Protein AF-A0A2K6F353-F1 (afdb_monomer_lite)

Organism: Propithecus coquereli (NCBI:txid379532)

Secondary structure (DSSP, 8-state):
--------HHHHHHHHTT------BTTTTBTHHHHHHHHHHHHHHHHHHHHHHHHHTT----TT-----------S-S---------

InterPro domains:
  IPR001806 Small GTPase [PF00071] (12-44)
  IPR027417 P-loop containing nucleoside triphosphate hydrolase [G3DSA:3.40.50.300] (4-84)
  IPR027417 P-loop containing nucleoside triphosphate hydrolase [SSF52540] (12-78)
  IPR050209 Membrane trafficking Rab GTPases [PTHR47979] (12-75)

Foldseek 3Di:
DDDPPPPDVVVVVCVVVVHDDDDADPVVGRCVVVVVVVVVVVVCVVVVVVVVVVVVVPCPPPPPDPDDDDDDDDDPDDDDDDPDDDD

Sequence (87 aa):
VGNTQSEYPSVSFAEKNGLSFIETSALDSTNVEAAFQTILTEIYRIVSQKQMSDRRGNDLSPSNNVVPIHVPPTTENKPKVQCCLNV

Radius of gyration: 28.85 Å; chains: 1; bounding box: 80×27×56 Å

Structure (mmCIF, N/CA/C/O backbone):
data_AF-A0A2K6F353-F1
#
_entry.id   AF-A0A2K6F353-F1
#
loop_
_atom_site.group_PDB
_atom_site.id
_atom_site.type_symbol
_atom_site.label_atom_id
_atom_site.label_alt_id
_atom_site.label_comp_id
_atom_site.label_asym_id
_atom_site.label_entity_id
_atom_site.label_seq_id
_atom_site.pdbx_PDB_ins_code
_atom_site.Cartn_x
_atom_site.Cartn_y
_atom_site.Cartn_z
_atom_site.occupancy
_atom_site.B_iso_or_equiv
_atom_site.auth_seq_id
_atom_site.auth_comp_id
_atom_site.auth_asym_id
_atom_site.auth_atom_id
_atom_site.pdbx_PDB_model_num
ATOM 1 N N . VAL A 1 1 ? 24.320 -19.081 7.585 1.00 45.44 1 VAL A N 1
ATOM 2 C CA . VAL A 1 1 ? 22.896 -18.689 7.685 1.00 45.44 1 VAL A CA 1
ATOM 3 C C . VAL A 1 1 ? 22.844 -17.442 8.551 1.00 45.44 1 VAL A C 1
ATOM 5 O O . VAL A 1 1 ? 23.053 -17.552 9.749 1.00 45.44 1 VAL A O 1
ATOM 8 N N . GLY A 1 2 ? 22.739 -16.261 7.942 1.00 43.81 2 GLY A N 1
ATOM 9 C CA . GLY A 1 2 ? 22.851 -14.979 8.641 1.00 43.81 2 GLY A CA 1
ATOM 10 C C . GLY A 1 2 ? 22.277 -13.859 7.781 1.00 43.81 2 GLY A C 1
ATOM 11 O O . GLY A 1 2 ? 22.942 -13.396 6.867 1.00 43.81 2 GLY A O 1
ATOM 12 N N . ASN A 1 3 ? 21.010 -13.552 8.052 1.00 45.56 3 ASN A N 1
ATOM 13 C CA . ASN A 1 3 ? 20.219 -12.362 7.724 1.00 45.56 3 ASN A CA 1
ATOM 14 C C . ASN A 1 3 ? 20.720 -11.455 6.588 1.00 45.56 3 ASN A C 1
ATOM 16 O O . ASN A 1 3 ? 21.500 -10.529 6.795 1.00 45.56 3 ASN A O 1
ATOM 20 N N . THR A 1 4 ? 20.142 -11.653 5.406 1.00 49.41 4 THR A N 1
ATOM 21 C CA . THR A 1 4 ? 20.054 -10.654 4.340 1.00 49.41 4 THR A CA 1
ATOM 22 C C . THR A 1 4 ? 19.076 -9.558 4.782 1.00 49.41 4 THR A C 1
ATOM 24 O O . THR A 1 4 ? 17.902 -9.578 4.424 1.00 49.41 4 THR A O 1
ATOM 27 N N . GLN A 1 5 ? 19.525 -8.607 5.608 1.00 51.94 5 GLN A N 1
ATOM 28 C CA . GLN A 1 5 ? 18.802 -7.342 5.745 1.00 51.94 5 GLN A CA 1
ATOM 29 C C . GLN A 1 5 ? 19.070 -6.566 4.453 1.00 51.94 5 GLN A C 1
ATOM 31 O O . GLN A 1 5 ? 20.144 -6.007 4.254 1.00 51.94 5 GLN A O 1
ATOM 36 N N . SER A 1 6 ? 18.119 -6.638 3.529 1.00 53.69 6 SER A N 1
ATOM 37 C CA . SER A 1 6 ? 18.090 -5.878 2.285 1.00 53.69 6 SER A CA 1
ATOM 38 C C . SER A 1 6 ? 18.305 -4.386 2.565 1.00 53.69 6 SER A C 1
ATOM 40 O O . SER A 1 6 ? 17.439 -3.723 3.138 1.00 53.69 6 SER A O 1
ATOM 42 N N . GLU A 1 7 ? 19.468 -3.868 2.182 1.00 55.31 7 GLU A N 1
ATOM 43 C CA . GLU A 1 7 ? 19.886 -2.478 2.361 1.00 55.31 7 GLU A CA 1
ATOM 44 C C . GLU A 1 7 ? 19.184 -1.570 1.338 1.00 55.31 7 GLU A C 1
ATOM 46 O O . GLU A 1 7 ? 19.786 -1.098 0.381 1.00 55.31 7 GLU A O 1
ATOM 51 N N . TYR A 1 8 ? 17.886 -1.325 1.523 1.00 66.94 8 TYR A N 1
ATOM 52 C CA . TYR A 1 8 ? 17.227 -0.181 0.898 1.00 66.94 8 TYR A CA 1
ATOM 53 C C . TYR A 1 8 ? 16.884 0.832 1.994 1.00 66.94 8 TYR A C 1
ATOM 55 O O . TYR A 1 8 ? 16.096 0.519 2.894 1.00 66.94 8 TYR A O 1
ATOM 63 N N . PRO A 1 9 ? 17.462 2.050 1.958 1.00 85.38 9 PRO A N 1
ATOM 64 C CA . PRO A 1 9 ? 17.257 3.055 3.002 1.00 85.38 9 PRO A CA 1
ATOM 65 C C . PRO A 1 9 ? 15.777 3.413 3.186 1.00 85.38 9 PRO A C 1
ATOM 67 O O . PRO A 1 9 ? 15.371 3.786 4.285 1.00 85.38 9 PRO A O 1
ATOM 70 N N . SER A 1 10 ? 14.960 3.243 2.143 1.00 87.00 10 SER A N 1
ATOM 71 C CA . SER A 1 10 ? 13.515 3.460 2.178 1.00 87.00 10 SER A CA 1
ATOM 72 C C . SER A 1 10 ? 12.777 2.500 3.116 1.00 87.00 10 SER A C 1
ATOM 74 O O . SER A 1 10 ? 11.913 2.952 3.861 1.00 87.00 10 SER A O 1
ATOM 76 N N . VAL A 1 11 ? 13.138 1.211 3.136 1.00 90.75 11 VAL A N 1
ATOM 77 C CA . VAL A 1 11 ? 12.506 0.201 4.005 1.00 90.75 11 VAL A CA 1
ATOM 78 C C . VAL A 1 11 ? 12.806 0.523 5.465 1.00 90.75 11 VAL A C 1
ATOM 80 O O . VAL A 1 11 ? 11.889 0.677 6.268 1.00 90.75 11 VAL A O 1
ATOM 83 N N . SER A 1 12 ? 14.085 0.744 5.792 1.00 91.00 12 SER A N 1
ATOM 84 C CA . SER A 1 12 ? 14.491 1.106 7.155 1.00 91.00 12 SER A CA 1
ATOM 85 C C . SER A 1 12 ? 13.870 2.429 7.611 1.00 91.00 12 SER A C 1
ATOM 87 O O . SER A 1 12 ? 13.476 2.562 8.769 1.00 91.00 12 SER A O 1
ATOM 89 N N . PHE A 1 13 ? 13.774 3.423 6.723 1.00 93.06 13 PHE A N 1
ATOM 90 C CA . PHE A 1 13 ? 13.119 4.691 7.037 1.00 93.06 13 PHE A CA 1
ATOM 91 C C . PHE A 1 13 ? 11.624 4.499 7.307 1.00 93.06 13 PHE A C 1
ATOM 93 O O . PHE A 1 13 ? 11.108 5.072 8.265 1.00 93.06 13 PHE A O 1
ATOM 100 N N . ALA A 1 14 ? 10.936 3.690 6.502 1.00 95.25 14 ALA A N 1
ATOM 101 C CA . ALA A 1 14 ? 9.517 3.428 6.684 1.00 95.25 14 ALA A CA 1
ATOM 102 C C . ALA A 1 14 ? 9.242 2.728 8.022 1.00 95.25 14 ALA A C 1
ATOM 104 O O . ALA A 1 14 ? 8.438 3.224 8.809 1.00 95.25 14 ALA A O 1
ATOM 105 N N . GLU A 1 15 ? 9.999 1.675 8.344 1.00 92.81 15 GLU A N 1
ATOM 106 C CA . GLU A 1 15 ? 9.903 0.966 9.626 1.00 92.81 15 GLU A CA 1
ATOM 107 C C . GLU A 1 15 ? 10.140 1.900 10.820 1.00 92.81 15 GLU A C 1
ATOM 109 O O . GLU A 1 15 ? 9.344 1.930 11.760 1.00 92.81 15 GLU A O 1
ATOM 114 N N . LYS A 1 16 ? 11.197 2.723 10.765 1.00 95.94 16 LYS A N 1
ATOM 115 C CA . LYS A 1 16 ? 11.535 3.676 11.836 1.00 95.94 16 LYS A CA 1
ATOM 116 C C . LYS A 1 16 ? 10.456 4.731 12.075 1.00 95.94 16 LYS A C 1
ATOM 118 O O . LYS A 1 16 ? 10.339 5.217 13.195 1.00 95.94 16 LYS A O 1
ATOM 123 N N . ASN A 1 17 ? 9.695 5.099 11.045 1.00 96.44 17 ASN A N 1
ATOM 124 C CA . ASN A 1 17 ? 8.667 6.138 11.123 1.00 96.44 17 ASN A CA 1
ATOM 125 C C . ASN A 1 17 ? 7.236 5.575 11.194 1.00 96.44 17 ASN A C 1
ATOM 127 O O . ASN A 1 17 ? 6.282 6.349 11.147 1.00 96.44 17 ASN A O 1
ATOM 131 N N . GLY A 1 18 ? 7.065 4.251 11.293 1.00 93.81 18 GLY A N 1
ATOM 132 C CA . GLY A 1 18 ? 5.742 3.617 11.301 1.00 93.81 18 GLY A CA 1
ATOM 133 C C . GLY A 1 18 ? 4.968 3.792 9.989 1.00 93.81 18 GLY A C 1
ATOM 134 O O . GLY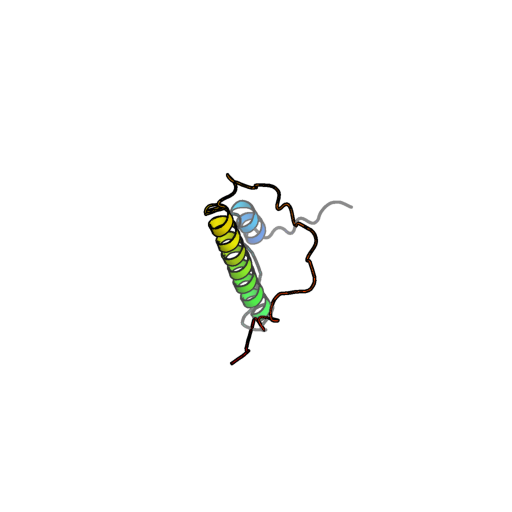 A 1 18 ? 3.739 3.820 9.994 1.00 93.81 18 GLY A O 1
ATOM 135 N N . LEU A 1 19 ? 5.678 3.948 8.870 1.00 94.69 19 LEU A N 1
ATOM 136 C CA . LEU A 1 19 ? 5.102 4.069 7.534 1.00 94.69 19 LEU A CA 1
ATOM 137 C C . LEU A 1 19 ? 5.091 2.706 6.838 1.00 94.69 19 LEU A C 1
ATOM 139 O O . LEU A 1 19 ? 5.973 1.874 7.042 1.00 94.69 19 LEU A O 1
ATOM 143 N N . SER A 1 20 ? 4.110 2.497 5.964 1.00 92.38 20 SER A N 1
ATOM 144 C CA . SER A 1 20 ? 4.131 1.372 5.025 1.00 92.38 20 SER A CA 1
ATOM 145 C C . SER A 1 20 ? 5.055 1.684 3.846 1.00 92.38 20 SER A C 1
ATOM 147 O O . SER A 1 20 ? 5.113 2.826 3.391 1.00 92.38 20 SER A O 1
ATOM 149 N N . PHE A 1 21 ? 5.749 0.671 3.327 1.00 95.06 21 PHE A N 1
ATOM 150 C CA . PHE A 1 21 ? 6.586 0.785 2.133 1.00 95.06 21 PHE A CA 1
ATOM 151 C C . PHE A 1 21 ? 6.222 -0.297 1.119 1.00 95.06 21 PHE A C 1
ATOM 153 O O . PHE A 1 21 ? 6.076 -1.464 1.475 1.00 95.06 21 PHE A O 1
ATOM 160 N N . ILE A 1 22 ? 6.110 0.099 -0.148 1.00 95.69 22 ILE A N 1
ATOM 161 C CA . ILE A 1 22 ? 5.969 -0.804 -1.286 1.00 95.69 22 ILE A CA 1
ATOM 162 C C . ILE A 1 22 ? 6.667 -0.176 -2.491 1.00 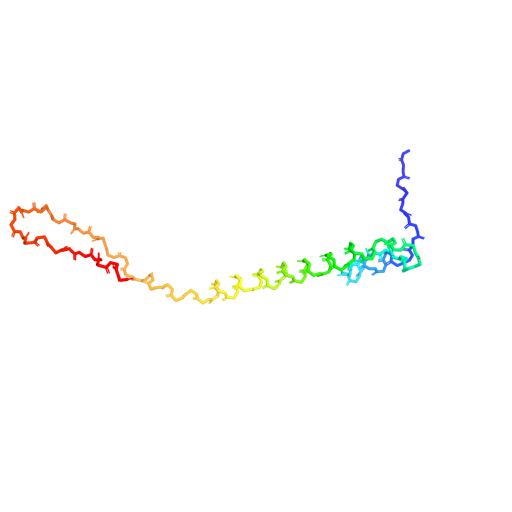95.69 22 ILE A C 1
ATOM 164 O O . ILE A 1 22 ? 6.412 0.977 -2.842 1.00 95.69 22 ILE A O 1
ATOM 168 N N . GLU A 1 23 ? 7.583 -0.916 -3.105 1.00 95.06 23 GLU A N 1
ATOM 169 C CA . GLU A 1 23 ? 8.223 -0.484 -4.344 1.00 95.06 23 GLU A CA 1
ATOM 170 C C . GLU A 1 23 ? 7.275 -0.744 -5.513 1.00 95.06 23 GLU A C 1
ATOM 172 O O . GLU A 1 23 ? 6.722 -1.838 -5.640 1.00 95.06 23 GLU A O 1
ATOM 177 N N . THR A 1 24 ? 7.070 0.269 -6.353 1.00 96.94 24 THR A N 1
ATOM 178 C CA . THR A 1 24 ? 6.154 0.208 -7.493 1.00 96.94 24 THR A CA 1
ATOM 179 C C . THR A 1 24 ? 6.850 0.703 -8.745 1.00 96.94 24 THR A C 1
ATOM 181 O O . THR A 1 24 ? 7.694 1.598 -8.689 1.00 96.94 24 THR A O 1
ATOM 184 N N . SER A 1 25 ? 6.467 0.147 -9.887 1.00 97.62 25 SER A N 1
ATOM 185 C CA . SER A 1 25 ? 6.870 0.665 -11.185 1.00 97.62 25 SER A CA 1
ATOM 186 C C . SER A 1 25 ? 5.621 0.878 -12.029 1.00 97.62 25 SER A C 1
ATOM 188 O O . SER A 1 25 ? 4.895 -0.050 -12.375 1.00 97.62 25 SER A O 1
ATOM 190 N N . ALA A 1 26 ? 5.351 2.143 -12.350 1.00 96.81 26 ALA A N 1
ATOM 191 C CA . ALA A 1 26 ? 4.245 2.509 -13.231 1.00 96.81 26 ALA A CA 1
ATOM 192 C C . ALA A 1 26 ? 4.497 2.069 -14.683 1.00 96.81 26 ALA A C 1
ATOM 194 O O . ALA A 1 26 ? 3.546 1.883 -15.436 1.00 96.81 26 ALA A O 1
ATOM 195 N N . LEU A 1 27 ? 5.766 1.892 -15.069 1.00 97.50 27 LEU A N 1
ATOM 196 C CA . LEU A 1 27 ? 6.162 1.515 -16.425 1.00 97.50 27 LEU A CA 1
ATOM 197 C C . LEU A 1 27 ? 5.681 0.106 -16.794 1.00 97.50 27 LEU A C 1
ATOM 199 O O . LEU A 1 27 ? 5.195 -0.106 -17.900 1.00 97.50 27 LEU A O 1
ATOM 203 N N . ASP A 1 28 ? 5.817 -0.841 -15.870 1.00 97.62 28 ASP A N 1
ATOM 204 C CA . ASP A 1 28 ? 5.461 -2.254 -16.055 1.00 97.62 28 ASP A CA 1
ATOM 205 C C . ASP A 1 28 ? 4.283 -2.694 -15.168 1.00 97.62 28 ASP A C 1
ATOM 207 O O . ASP A 1 28 ? 3.934 -3.870 -15.131 1.00 97.62 28 ASP A O 1
ATOM 211 N N . SER A 1 29 ? 3.633 -1.744 -14.487 1.00 97.31 29 SER A N 1
ATOM 212 C CA . SER A 1 29 ? 2.522 -1.971 -13.550 1.00 97.31 29 SER A CA 1
ATOM 213 C C . SER A 1 29 ? 2.873 -2.823 -12.324 1.00 97.31 29 SER A C 1
ATOM 215 O O . SER A 1 29 ? 1.972 -3.279 -11.611 1.00 97.31 29 SER A O 1
ATOM 217 N N . THR A 1 30 ? 4.160 -3.013 -12.025 1.00 97.94 30 THR A N 1
ATOM 218 C CA . THR A 1 30 ? 4.594 -3.772 -10.851 1.00 97.94 30 THR A CA 1
ATOM 219 C C . THR A 1 30 ? 4.087 -3.109 -9.572 1.00 97.94 30 THR A C 1
ATOM 221 O O . THR A 1 30 ? 4.362 -1.937 -9.303 1.00 97.94 30 THR A O 1
ATOM 224 N N . ASN A 1 31 ? 3.348 -3.883 -8.771 1.00 97.06 31 ASN A N 1
ATOM 225 C CA . ASN A 1 31 ? 2.825 -3.529 -7.446 1.00 97.06 31 ASN A CA 1
ATOM 226 C C . ASN A 1 31 ? 1.898 -2.302 -7.371 1.00 97.06 31 ASN A C 1
ATOM 228 O O . ASN A 1 31 ? 1.514 -1.921 -6.267 1.00 97.06 31 ASN A O 1
ATOM 232 N N . VAL A 1 32 ? 1.490 -1.702 -8.494 1.00 98.25 32 VAL A N 1
ATOM 233 C CA . VAL A 1 32 ? 0.623 -0.508 -8.490 1.00 98.25 32 VAL A CA 1
ATOM 234 C C . VAL A 1 32 ? -0.724 -0.817 -7.833 1.00 98.25 32 VAL A C 1
ATOM 236 O O . VAL A 1 32 ? -1.098 -0.170 -6.858 1.00 98.25 32 VAL A O 1
ATOM 239 N N . GLU A 1 33 ? -1.421 -1.854 -8.302 1.00 98.00 33 GLU A N 1
ATOM 240 C CA . GLU A 1 33 ? -2.714 -2.273 -7.740 1.00 98.00 33 GLU A CA 1
ATOM 241 C C . GLU A 1 33 ? -2.582 -2.702 -6.269 1.00 98.00 33 GLU A C 1
ATOM 243 O O . GLU A 1 33 ? -3.356 -2.280 -5.409 1.00 98.00 33 GLU A O 1
ATOM 248 N N . ALA A 1 34 ? -1.546 -3.484 -5.957 1.00 97.94 34 ALA A N 1
ATOM 249 C CA . ALA A 1 34 ? -1.271 -3.936 -4.596 1.00 97.94 34 ALA A CA 1
ATOM 250 C C . ALA A 1 34 ? -1.034 -2.758 -3.635 1.00 97.94 34 ALA A C 1
ATOM 252 O O . ALA A 1 34 ? -1.499 -2.801 -2.494 1.00 97.94 34 ALA A O 1
ATOM 253 N N . ALA A 1 35 ? -0.367 -1.690 -4.086 1.00 97.62 35 ALA A N 1
ATOM 254 C CA . ALA A 1 35 ? -0.134 -0.495 -3.282 1.00 97.62 35 ALA A CA 1
ATOM 255 C C . ALA A 1 35 ? -1.451 0.194 -2.899 1.00 97.62 35 ALA A C 1
ATOM 257 O O . ALA A 1 35 ? -1.662 0.497 -1.721 1.00 97.62 35 ALA A O 1
ATOM 258 N N . PHE A 1 36 ? -2.363 0.376 -3.862 1.00 98.00 36 PHE A N 1
ATOM 259 C CA . PHE A 1 36 ? -3.682 0.965 -3.607 1.00 98.00 36 PHE A CA 1
ATOM 260 C C . PHE A 1 36 ? -4.542 0.089 -2.693 1.00 98.00 36 PHE A C 1
ATOM 262 O O . PHE A 1 36 ? -5.120 0.589 -1.727 1.00 98.00 36 PHE A O 1
ATOM 269 N N . GLN A 1 37 ? -4.593 -1.221 -2.939 1.00 98.38 37 GLN A N 1
ATOM 270 C CA . GLN A 1 37 ? -5.349 -2.138 -2.084 1.00 98.38 37 GLN A CA 1
ATOM 271 C C . GLN A 1 37 ? -4.817 -2.144 -0.648 1.00 98.38 37 GLN A C 1
ATOM 273 O O . GLN A 1 37 ? -5.606 -2.100 0.298 1.00 98.38 37 GLN A O 1
ATOM 278 N N . THR A 1 38 ? -3.494 -2.136 -0.478 1.00 97.12 38 THR A N 1
ATOM 279 C CA . THR A 1 38 ? -2.850 -2.133 0.841 1.00 97.12 38 THR A CA 1
ATOM 280 C C . THR A 1 38 ? -3.216 -0.879 1.629 1.00 97.12 38 THR A C 1
ATOM 282 O O . THR A 1 38 ? -3.708 -0.987 2.753 1.00 97.12 38 THR A O 1
ATOM 285 N N . ILE A 1 39 ? -3.044 0.312 1.041 1.00 97.25 39 ILE A N 1
ATOM 286 C CA . ILE A 1 39 ? -3.303 1.563 1.765 1.00 97.25 39 ILE A CA 1
ATOM 287 C C . ILE A 1 39 ? -4.789 1.742 2.098 1.00 97.25 39 ILE A C 1
ATOM 289 O O . ILE A 1 39 ? -5.124 2.143 3.212 1.00 97.25 39 ILE A O 1
ATOM 293 N N . LEU A 1 40 ? -5.696 1.390 1.180 1.00 98.19 40 LEU A N 1
ATOM 294 C CA . LEU A 1 40 ? -7.139 1.485 1.420 1.00 98.19 40 LEU A CA 1
ATOM 295 C C . LEU A 1 40 ? -7.603 0.498 2.496 1.00 98.19 40 LEU A C 1
ATOM 297 O O . LEU A 1 40 ? -8.399 0.863 3.366 1.00 98.19 40 LEU A O 1
ATOM 301 N N . THR A 1 41 ? -7.076 -0.728 2.475 1.00 97.50 41 THR A N 1
ATOM 302 C CA . THR A 1 41 ? -7.379 -1.747 3.490 1.00 97.50 41 THR A CA 1
ATOM 303 C C . THR A 1 41 ? -6.918 -1.299 4.872 1.00 97.50 41 THR A C 1
ATOM 305 O O . THR A 1 41 ? -7.666 -1.428 5.843 1.00 97.50 41 THR A O 1
ATOM 308 N N . GLU A 1 42 ? -5.720 -0.724 4.974 1.00 96.25 42 GLU A N 1
ATOM 309 C CA . GLU A 1 42 ? -5.181 -0.276 6.257 1.00 96.25 42 GLU A CA 1
ATOM 310 C C . GLU A 1 42 ? -5.955 0.925 6.819 1.00 96.25 42 GLU A C 1
ATOM 312 O O . GLU A 1 42 ? -6.311 0.933 8.000 1.00 96.25 42 GLU A O 1
ATOM 317 N N . ILE A 1 43 ? -6.329 1.890 5.969 1.00 96.31 43 ILE A N 1
ATOM 318 C CA . ILE A 1 43 ? -7.216 2.996 6.361 1.00 96.31 43 ILE A CA 1
ATOM 319 C C . ILE A 1 43 ? -8.541 2.447 6.900 1.00 96.31 43 ILE A C 1
ATOM 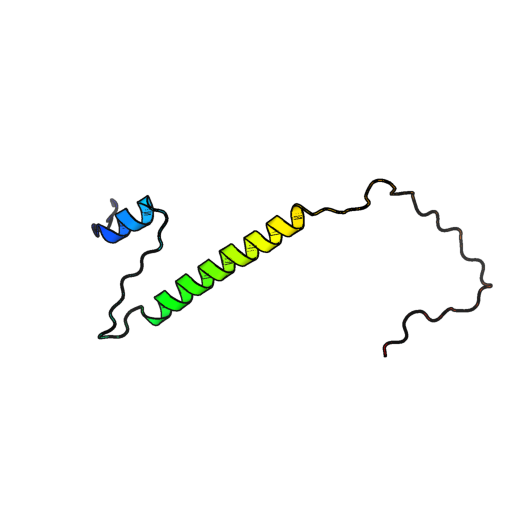321 O O . ILE A 1 43 ? -8.982 2.841 7.983 1.00 96.31 43 ILE A O 1
ATOM 325 N N . TYR A 1 44 ? -9.167 1.512 6.180 1.00 97.19 44 TYR A N 1
ATOM 326 C CA . TYR A 1 44 ? -10.422 0.904 6.614 1.00 97.19 44 TYR A CA 1
ATOM 327 C C . TYR A 1 44 ? -10.277 0.189 7.962 1.00 97.19 44 TYR A C 1
ATOM 329 O O . TYR A 1 44 ? -11.125 0.362 8.843 1.00 97.19 44 TYR A O 1
ATOM 337 N N . ARG A 1 45 ? -9.193 -0.572 8.152 1.00 96.00 45 ARG A N 1
ATOM 338 C CA . ARG A 1 45 ? -8.893 -1.285 9.399 1.00 96.00 45 ARG A CA 1
ATOM 339 C C . ARG A 1 45 ? -8.794 -0.318 10.578 1.00 96.00 45 ARG A C 1
ATOM 341 O O . ARG A 1 45 ? -9.467 -0.524 11.588 1.00 96.00 45 ARG A O 1
ATOM 348 N N . ILE A 1 46 ? -8.011 0.751 10.433 1.00 94.81 46 ILE A N 1
ATOM 349 C CA . ILE A 1 46 ? -7.797 1.763 11.478 1.00 94.81 46 ILE A CA 1
ATOM 350 C C . ILE A 1 46 ? -9.109 2.479 11.821 1.00 94.81 46 ILE A C 1
ATOM 352 O O . ILE A 1 46 ? -9.484 2.582 12.992 1.00 94.81 46 ILE A O 1
ATOM 356 N N . VAL A 1 47 ? -9.840 2.948 10.807 1.00 94.62 47 VAL A N 1
ATOM 357 C CA . VAL A 1 47 ? -11.096 3.687 10.999 1.00 94.62 47 VAL A CA 1
ATOM 358 C C . VAL A 1 47 ? -12.168 2.804 11.640 1.00 94.62 47 VAL A C 1
ATOM 360 O O . VAL A 1 47 ? -12.863 3.246 12.556 1.00 94.62 47 VAL A O 1
ATOM 363 N N . SER A 1 48 ? -12.284 1.549 11.207 1.00 92.88 48 SER A N 1
ATOM 364 C CA . SER A 1 48 ? -13.264 0.602 11.749 1.00 92.88 48 SER A CA 1
ATOM 365 C C . SER A 1 48 ? -12.972 0.257 13.209 1.00 92.88 48 SER A C 1
ATOM 367 O O . SER A 1 48 ? -13.887 0.248 14.031 1.00 92.88 48 SER A O 1
ATOM 369 N N . GLN A 1 49 ? -11.702 0.041 13.567 1.00 90.31 49 GLN A N 1
ATOM 370 C CA . GLN A 1 49 ? -11.304 -0.200 14.957 1.00 90.31 49 GLN A CA 1
ATOM 371 C C . GLN A 1 49 ? -11.585 1.008 15.852 1.00 90.31 49 GLN A C 1
ATOM 373 O O . GLN A 1 49 ? -12.112 0.842 16.952 1.00 90.31 49 GLN A O 1
ATOM 378 N N . LYS A 1 50 ? -11.303 2.229 15.379 1.00 84.44 50 LYS A N 1
ATOM 379 C CA . LYS A 1 50 ? -11.584 3.451 16.143 1.00 84.44 50 LYS A CA 1
ATOM 380 C C . LYS A 1 50 ? -13.076 3.614 16.439 1.00 84.44 50 LYS A C 1
ATOM 382 O O . LYS A 1 50 ? -13.439 3.864 17.583 1.00 84.44 50 LYS A O 1
ATOM 387 N N . GLN A 1 51 ? -13.943 3.381 15.452 1.00 77.56 51 GLN A N 1
ATOM 388 C CA . GLN A 1 51 ? -15.396 3.438 15.657 1.00 77.56 51 GLN A CA 1
ATOM 389 C C . GLN A 1 51 ? -15.890 2.430 16.705 1.00 77.56 51 GLN A C 1
ATOM 391 O O . GLN A 1 51 ? -16.818 2.723 17.459 1.00 77.56 51 GLN A O 1
ATOM 396 N N . MET A 1 52 ? -15.285 1.241 16.769 1.00 70.56 52 MET A N 1
ATOM 397 C CA . MET A 1 52 ? -15.624 0.242 17.787 1.00 70.56 52 MET A CA 1
ATOM 398 C C . MET A 1 52 ? -15.152 0.666 19.182 1.00 70.56 52 MET A C 1
ATOM 400 O O . MET A 1 52 ? -15.884 0.469 20.151 1.00 70.56 52 MET A O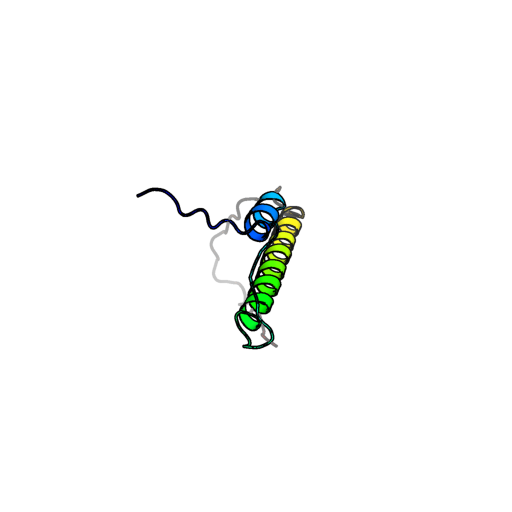 1
ATOM 404 N N . SER A 1 53 ? -13.964 1.264 19.290 1.00 72.06 53 SER A N 1
ATOM 405 C CA . SER A 1 53 ? -13.431 1.794 20.551 1.00 72.06 53 SER A CA 1
ATOM 406 C C . SER A 1 53 ? -14.256 2.971 21.079 1.00 72.06 53 SER A C 1
ATOM 408 O O . SER A 1 53 ? -14.620 2.971 22.252 1.00 72.06 53 SER A O 1
ATOM 410 N N . ASP A 1 54 ? -14.641 3.914 20.214 1.00 67.56 54 ASP A N 1
ATOM 411 C CA . ASP A 1 54 ? -15.468 5.069 20.593 1.00 67.56 54 ASP A CA 1
ATOM 412 C C . ASP A 1 54 ? -16.869 4.635 21.068 1.00 67.56 54 ASP A C 1
ATOM 414 O O . ASP A 1 54 ? -17.418 5.200 22.013 1.00 67.56 54 ASP A O 1
ATOM 418 N N . ARG A 1 55 ? -17.433 3.562 20.490 1.00 60.22 55 ARG A N 1
ATOM 419 C CA . ARG A 1 55 ? -18.696 2.968 20.968 1.00 60.22 55 ARG A CA 1
ATOM 420 C C . ARG A 1 55 ? -18.580 2.336 22.357 1.00 60.22 55 ARG A C 1
ATOM 422 O O . ARG A 1 55 ? -19.549 2.378 23.105 1.00 60.22 55 ARG A O 1
ATOM 429 N N . ARG A 1 56 ? -17.423 1.771 22.720 1.00 56.88 56 ARG A N 1
ATOM 430 C CA . ARG A 1 56 ? -17.193 1.177 24.054 1.00 56.88 56 ARG A CA 1
ATOM 431 C C . ARG A 1 56 ? -17.023 2.226 25.158 1.00 56.88 56 ARG A C 1
ATOM 433 O O . ARG A 1 56 ? -17.256 1.905 26.315 1.00 56.88 56 ARG A O 1
ATOM 440 N N . GLY A 1 57 ? -16.645 3.459 24.814 1.00 53.16 57 GLY A N 1
ATOM 441 C CA . GLY A 1 57 ? -16.592 4.585 25.756 1.00 53.16 57 GLY A CA 1
ATOM 442 C C . GLY A 1 57 ? -17.961 5.189 26.081 1.00 53.16 57 GLY A C 1
ATOM 443 O O . GLY A 1 57 ? -18.084 5.927 27.052 1.00 53.16 57 GLY A O 1
ATOM 444 N N . ASN A 1 58 ? -18.989 4.856 25.297 1.00 52.59 58 ASN A N 1
ATOM 445 C CA . ASN A 1 58 ? -20.356 5.335 25.479 1.00 52.59 58 ASN A CA 1
ATOM 446 C C . ASN A 1 58 ? -21.264 4.223 26.022 1.00 52.59 58 ASN A C 1
ATOM 448 O O . ASN A 1 58 ? -22.387 4.033 25.546 1.00 52.59 58 ASN A O 1
ATOM 452 N N . ASP A 1 59 ? -20.754 3.469 27.001 1.00 51.50 59 ASP A N 1
ATOM 453 C CA . ASP A 1 59 ? -21.520 2.480 27.753 1.00 51.50 59 ASP A CA 1
ATOM 454 C C . ASP A 1 59 ? -22.560 3.192 28.636 1.00 51.50 59 ASP A C 1
ATOM 456 O O . ASP A 1 59 ? -22.429 3.316 29.849 1.00 51.50 59 ASP A O 1
ATOM 460 N N . LEU A 1 60 ? -23.630 3.676 28.003 1.00 56.84 60 LEU A N 1
ATOM 461 C CA . LEU A 1 60 ? -24.904 4.011 28.638 1.00 56.84 60 LEU A CA 1
ATOM 462 C C . LEU A 1 60 ? -25.666 2.730 29.018 1.00 56.84 60 LEU A C 1
ATOM 464 O O . LEU A 1 60 ? -26.889 2.675 28.897 1.00 56.84 60 LEU A O 1
ATOM 468 N N . SER A 1 61 ? -24.963 1.683 29.456 1.00 51.28 61 SER A N 1
ATOM 469 C CA . SER A 1 61 ? -25.576 0.509 30.060 1.00 51.28 61 SER A CA 1
ATOM 470 C C . S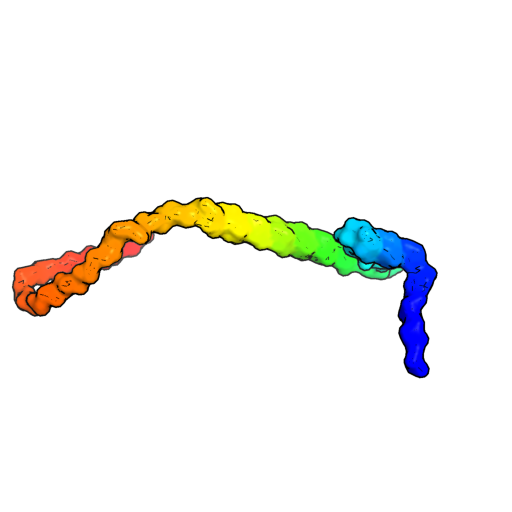ER A 1 61 ? -26.336 0.955 31.311 1.00 51.28 61 SER A C 1
ATOM 472 O O . SER A 1 61 ? -25.719 1.422 32.273 1.00 51.28 61 SER A O 1
ATOM 474 N N . PRO A 1 62 ? -27.672 0.806 31.368 1.00 53.34 62 PRO A N 1
ATOM 475 C CA . PRO A 1 62 ? -28.423 1.023 32.591 1.00 53.34 62 PRO A CA 1
ATOM 476 C C . PRO A 1 62 ? -28.260 -0.195 33.521 1.00 53.34 62 PRO A C 1
ATOM 478 O O . PRO A 1 62 ? -29.236 -0.761 34.001 1.00 53.34 62 PRO A O 1
ATOM 481 N N . SER A 1 63 ? -27.028 -0.640 33.791 1.00 52.62 63 SER A N 1
ATOM 482 C CA . SER A 1 63 ? -26.750 -1.802 34.654 1.00 52.62 63 SER A CA 1
ATOM 483 C C . SER A 1 63 ? -26.606 -1.428 36.127 1.00 52.62 63 SER A C 1
ATOM 485 O O . SER A 1 63 ? -25.660 -1.842 36.784 1.00 52.62 63 SER A O 1
ATOM 487 N N . ASN A 1 64 ? -27.567 -0.674 36.668 1.00 56.66 64 ASN A N 1
ATOM 488 C CA . ASN A 1 64 ? -27.682 -0.491 38.121 1.00 56.66 64 ASN A CA 1
ATOM 489 C C . ASN A 1 64 ? -28.960 -1.076 38.734 1.00 56.66 64 ASN A C 1
ATOM 491 O O . ASN A 1 64 ? -29.177 -0.909 39.925 1.00 56.66 64 ASN A O 1
ATOM 495 N N . ASN A 1 65 ? -29.797 -1.792 37.971 1.00 58.81 65 ASN A N 1
ATOM 496 C CA . ASN A 1 65 ? -31.016 -2.409 38.513 1.00 58.81 65 ASN A CA 1
ATOM 497 C C . ASN A 1 65 ? -31.345 -3.755 37.847 1.00 58.81 65 ASN A C 1
ATOM 499 O O . ASN A 1 65 ? -32.437 -3.939 37.312 1.00 58.81 65 ASN A O 1
ATOM 503 N N . VAL A 1 66 ? -30.417 -4.717 37.868 1.00 57.72 66 VAL A N 1
ATOM 504 C CA . VAL A 1 66 ? -30.777 -6.109 37.547 1.00 57.72 66 VAL A CA 1
ATOM 505 C C . VAL A 1 66 ? -31.548 -6.676 38.740 1.00 57.72 66 VAL A C 1
ATOM 507 O O . VAL A 1 66 ? -30.967 -7.213 39.679 1.00 57.72 66 VAL A O 1
ATOM 510 N N . VAL A 1 67 ? -32.870 -6.512 38.725 1.00 67.31 67 VAL A N 1
ATOM 511 C CA . VAL A 1 67 ? -33.771 -7.198 39.656 1.00 67.31 67 VAL A CA 1
ATOM 512 C C . VAL A 1 67 ? -34.078 -8.583 39.073 1.00 67.31 67 VAL A C 1
ATOM 514 O O . VAL A 1 67 ? -34.436 -8.667 37.895 1.00 67.31 67 VAL A O 1
ATOM 517 N N . PRO A 1 68 ? -33.949 -9.679 39.842 1.00 67.38 68 PRO A N 1
ATOM 518 C CA . PRO A 1 68 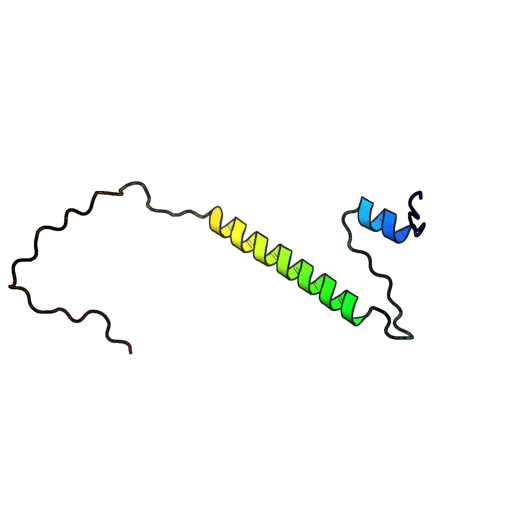? -34.314 -11.011 39.373 1.00 67.38 68 PRO A CA 1
ATOM 519 C C . PRO A 1 68 ? -35.780 -11.048 38.927 1.00 67.38 68 PRO A C 1
ATOM 521 O O . PRO A 1 68 ? -36.684 -10.738 39.704 1.00 67.38 68 PRO A O 1
ATOM 524 N N . ILE A 1 69 ? -36.027 -11.439 37.676 1.00 65.31 69 ILE A N 1
ATOM 525 C CA . ILE A 1 69 ? -37.385 -11.633 37.163 1.00 65.31 69 ILE A CA 1
ATOM 526 C C . ILE A 1 69 ? -37.927 -12.929 37.772 1.00 65.31 69 ILE A C 1
ATOM 528 O O . ILE A 1 69 ? -37.588 -14.026 37.331 1.00 65.31 69 ILE A O 1
ATOM 532 N N . HIS A 1 70 ? -38.780 -12.813 38.790 1.00 67.88 70 HIS A N 1
ATOM 533 C CA . HIS A 1 70 ? -39.587 -13.937 39.250 1.00 67.88 70 HIS A CA 1
ATOM 534 C C . HIS A 1 70 ? -40.783 -14.086 38.309 1.00 67.88 70 HIS A C 1
ATOM 536 O O . HIS A 1 70 ? -41.698 -13.265 38.318 1.00 67.88 70 HIS A O 1
ATOM 542 N N . VAL A 1 71 ? -40.793 -15.150 37.506 1.00 70.69 71 VAL A N 1
ATOM 543 C CA . VAL A 1 71 ? -41.956 -15.518 36.690 1.00 70.69 71 VAL A CA 1
ATOM 544 C C . VAL A 1 71 ? -42.865 -16.409 37.546 1.00 70.69 71 VAL A C 1
ATOM 546 O O . VAL A 1 71 ? -42.446 -17.513 37.896 1.00 70.69 71 VAL A O 1
ATOM 549 N N . PRO A 1 72 ? -44.058 -15.958 37.973 1.00 70.69 72 PRO A N 1
ATOM 550 C CA . PRO A 1 72 ? -45.032 -16.850 38.592 1.00 70.69 72 PRO A CA 1
ATOM 551 C C . PRO A 1 72 ? -45.602 -17.813 37.534 1.00 70.69 72 PRO A C 1
ATOM 553 O O . PRO A 1 72 ? -45.678 -17.448 36.357 1.00 70.69 72 PRO A O 1
ATOM 556 N N . PRO A 1 73 ? -46.009 -19.036 37.917 1.00 65.62 73 PRO A N 1
ATOM 557 C CA . PRO A 1 73 ? -46.592 -19.992 36.984 1.00 65.62 73 PRO A CA 1
ATOM 558 C C . PRO A 1 73 ? -47.835 -19.394 36.316 1.00 65.62 73 PRO A C 1
ATOM 560 O O . PRO A 1 73 ? -48.736 -18.881 36.980 1.00 65.62 73 PRO A O 1
ATOM 563 N N . THR A 1 74 ? -47.874 -19.447 34.987 1.00 59.81 74 THR A N 1
ATOM 564 C CA . THR A 1 74 ? -49.015 -19.005 34.185 1.00 59.81 74 THR A CA 1
ATOM 565 C C . THR A 1 74 ? -50.209 -19.914 34.447 1.00 59.81 74 THR A C 1
ATOM 567 O O . THR A 1 74 ? -50.212 -21.068 34.024 1.00 59.81 74 THR A O 1
ATOM 570 N N . THR A 1 75 ? -51.235 -19.402 35.123 1.00 64.94 75 THR A N 1
ATOM 571 C CA . THR A 1 75 ? -52.564 -20.017 35.120 1.00 64.94 75 THR A CA 1
ATOM 572 C C . THR A 1 75 ? -53.245 -19.707 33.783 1.00 64.94 75 THR A C 1
ATOM 574 O O . THR A 1 75 ? -53.170 -18.585 33.278 1.00 64.94 75 THR A O 1
ATOM 577 N N . GLU A 1 76 ? -53.852 -20.727 33.173 1.00 59.38 76 GLU A N 1
ATOM 578 C CA . GLU A 1 76 ? -54.357 -20.773 31.788 1.00 59.38 76 GLU A CA 1
ATOM 579 C C . GLU A 1 76 ? -55.574 -19.869 31.496 1.00 59.38 76 GLU A C 1
ATOM 581 O O . GLU A 1 76 ? -56.567 -20.311 30.925 1.00 59.38 76 GLU A O 1
ATOM 586 N N . ASN A 1 77 ? -55.553 -18.590 31.871 1.00 60.19 77 ASN A N 1
ATOM 587 C CA . ASN A 1 77 ? -56.680 -17.706 31.572 1.00 60.19 77 ASN A CA 1
ATOM 588 C C . ASN A 1 77 ? -56.264 -16.264 31.264 1.00 60.19 77 ASN A C 1
ATOM 590 O O . ASN A 1 77 ? -56.631 -15.317 31.960 1.00 60.19 77 ASN A O 1
ATOM 594 N N . LYS A 1 78 ? -55.507 -16.075 30.175 1.00 59.47 78 LYS A N 1
ATOM 595 C CA . LYS A 1 78 ? -55.365 -14.749 29.556 1.00 59.47 78 LYS A CA 1
ATOM 596 C C . LYS A 1 78 ? -55.371 -14.830 28.023 1.00 59.47 78 LYS A C 1
ATOM 598 O O . LYS A 1 78 ? -54.763 -15.753 27.478 1.00 59.47 78 LYS A O 1
ATOM 603 N N . PRO A 1 79 ? -56.038 -13.890 27.318 1.00 60.31 79 PRO A N 1
ATOM 604 C CA . PRO A 1 79 ? -56.109 -13.896 25.860 1.00 60.31 79 PRO A CA 1
ATOM 605 C C . PRO A 1 79 ? -54.707 -13.809 25.254 1.00 60.31 79 PRO A C 1
ATOM 607 O O . PRO A 1 79 ? -53.891 -12.999 25.700 1.00 60.31 79 PRO A O 1
ATOM 610 N N . LYS A 1 80 ? -54.431 -14.634 24.237 1.00 61.41 80 LYS A N 1
ATOM 611 C CA . LYS A 1 80 ? -53.171 -14.606 23.484 1.00 61.41 80 LYS A CA 1
ATOM 612 C C . LYS A 1 80 ? -53.021 -13.243 22.807 1.00 61.41 80 LYS A C 1
ATOM 614 O O . LYS A 1 80 ? -53.639 -12.985 21.779 1.00 61.41 80 LYS A O 1
ATOM 619 N N . VAL A 1 81 ? -52.202 -12.371 23.387 1.00 69.12 81 VAL A N 1
ATOM 620 C CA . VAL A 1 81 ? -51.729 -11.167 22.703 1.00 69.12 81 VAL A CA 1
ATOM 621 C C . VAL A 1 81 ? -50.702 -11.600 21.659 1.00 69.12 81 VAL A C 1
ATOM 623 O O . VAL A 1 81 ? -49.599 -12.031 21.989 1.00 69.12 81 VAL A O 1
ATOM 626 N N . GLN A 1 82 ? -51.094 -11.550 20.388 1.00 65.06 82 GLN A N 1
ATOM 627 C CA . GLN A 1 82 ? -50.189 -11.746 19.260 1.00 65.06 82 GLN A CA 1
ATOM 628 C C . GLN A 1 82 ? -49.274 -10.517 19.183 1.00 65.06 82 GLN A C 1
ATOM 630 O O . GLN A 1 82 ? -49.674 -9.470 18.678 1.00 65.06 82 GLN A O 1
ATOM 635 N N . CYS A 1 83 ? -48.069 -10.613 19.745 1.00 71.19 83 CYS A N 1
ATOM 636 C CA . CYS A 1 83 ? -47.048 -9.589 19.557 1.00 71.19 83 CYS A CA 1
ATOM 637 C C . CYS A 1 83 ? -46.299 -9.843 18.241 1.00 71.19 83 CYS A C 1
ATOM 639 O O . CYS A 1 83 ? -46.033 -10.994 17.896 1.00 71.19 83 CYS A O 1
ATOM 641 N N . CYS A 1 84 ? -45.958 -8.743 17.566 1.00 66.56 84 CYS A N 1
ATOM 642 C CA . CYS A 1 84 ? -45.300 -8.635 16.262 1.00 66.56 84 CYS A CA 1
ATOM 643 C C . CYS A 1 84 ? -46.191 -9.006 15.062 1.00 66.56 84 CYS A C 1
ATOM 645 O O . CYS A 1 84 ? -46.214 -10.142 14.595 1.00 66.56 84 CYS A O 1
ATOM 647 N N . LEU A 1 85 ? -46.881 -7.998 14.518 1.00 66.25 85 LEU A N 1
ATOM 648 C CA . LEU A 1 85 ? -47.243 -7.979 13.103 1.00 66.25 85 LEU A CA 1
ATOM 649 C C . LEU A 1 85 ? -46.062 -7.367 12.347 1.00 66.25 85 LEU A C 1
ATOM 651 O O . LEU A 1 85 ? -45.743 -6.194 12.538 1.00 66.25 85 LEU A O 1
ATOM 655 N N . ASN A 1 86 ? -45.401 -8.176 11.524 1.00 50.81 86 ASN A N 1
ATOM 656 C CA . ASN A 1 86 ? -44.507 -7.674 10.491 1.00 50.81 86 ASN A CA 1
ATOM 657 C C . ASN A 1 86 ? -45.362 -6.937 9.455 1.00 50.81 86 ASN A C 1
ATOM 659 O O . ASN A 1 86 ? -46.181 -7.570 8.785 1.00 50.81 86 ASN A O 1
ATOM 663 N N . VAL A 1 87 ? -45.183 -5.618 9.363 1.00 54.34 87 VAL A N 1
ATOM 664 C CA . VAL A 1 87 ? -45.574 -4.840 8.182 1.00 54.34 87 VAL A CA 1
ATOM 665 C C . VAL A 1 87 ? -44.415 -4.815 7.197 1.00 54.34 87 VAL A C 1
ATOM 667 O O . VAL A 1 87 ? -43.257 -4.733 7.672 1.00 54.34 87 VAL A O 1
#

pLDDT: mean 77.0, std 18.56, range [43.81, 98.38]